Protein AF-A0A920V3F6-F1 (afdb_monomer_lite)

Structure (mmCIF, N/CA/C/O backbone):
data_AF-A0A920V3F6-F1
#
_entry.id   AF-A0A920V3F6-F1
#
loop_
_atom_site.group_PDB
_atom_site.id
_atom_site.type_symbol
_atom_site.label_atom_id
_atom_site.label_alt_id
_atom_site.label_comp_id
_atom_site.label_asym_id
_atom_site.label_entity_id
_atom_site.label_seq_id
_atom_site.pdbx_PDB_ins_code
_atom_site.Cartn_x
_atom_site.Cartn_y
_atom_site.Cartn_z
_atom_site.occupancy
_atom_site.B_iso_or_equiv
_atom_site.auth_seq_id
_atom_site.auth_comp_id
_atom_site.auth_asym_id
_atom_site.auth_atom_id
_atom_site.pdbx_PDB_model_num
ATOM 1 N N . MET A 1 1 ? 22.754 -35.575 26.057 1.00 40.22 1 MET A N 1
ATOM 2 C CA . MET A 1 1 ? 21.735 -35.208 25.052 1.00 40.22 1 MET A CA 1
ATOM 3 C C . MET A 1 1 ? 21.812 -33.706 24.828 1.00 40.22 1 MET A C 1
ATOM 5 O O . MET A 1 1 ? 21.450 -32.963 25.727 1.00 40.22 1 MET A O 1
ATOM 9 N N . ARG A 1 2 ? 22.384 -33.253 23.705 1.00 32.66 2 ARG A N 1
ATOM 10 C CA . ARG A 1 2 ? 22.347 -31.839 23.296 1.00 32.66 2 ARG A CA 1
ATOM 11 C C . ARG A 1 2 ? 21.271 -31.714 22.226 1.00 32.66 2 ARG A C 1
ATOM 13 O O . ARG A 1 2 ? 21.377 -32.363 21.192 1.00 32.66 2 ARG A O 1
ATOM 20 N N . VAL A 1 3 ? 20.235 -30.944 22.525 1.00 38.75 3 VAL A N 1
ATOM 21 C CA . VAL A 1 3 ? 19.165 -30.594 21.590 1.00 38.75 3 VAL A CA 1
ATOM 22 C C . VAL A 1 3 ? 19.704 -29.450 20.730 1.00 38.75 3 VAL A C 1
ATOM 24 O O . VAL A 1 3 ? 20.126 -28.430 21.273 1.00 38.75 3 VAL A O 1
ATOM 27 N N . GLY A 1 4 ? 19.806 -29.664 19.418 1.00 38.84 4 GLY A N 1
ATOM 28 C CA . GLY A 1 4 ? 20.184 -28.618 18.464 1.00 38.84 4 GLY A CA 1
ATOM 29 C C . GLY A 1 4 ? 19.043 -27.611 18.268 1.00 38.84 4 GLY A C 1
ATOM 30 O O . GLY A 1 4 ? 17.888 -27.960 18.520 1.00 38.84 4 GLY A O 1
ATOM 31 N N . PRO A 1 5 ? 19.339 -26.368 17.851 1.00 39.09 5 PRO A N 1
ATOM 32 C CA . PRO A 1 5 ? 18.308 -25.369 17.601 1.00 39.09 5 PRO A CA 1
ATOM 33 C C . PRO A 1 5 ? 17.501 -25.721 16.338 1.00 39.09 5 PRO A C 1
ATOM 35 O O . PRO A 1 5 ? 18.051 -26.329 15.415 1.00 39.09 5 PRO A O 1
ATOM 38 N N . PRO A 1 6 ? 16.211 -25.346 16.275 1.00 37.31 6 PRO A N 1
ATOM 39 C CA . PRO A 1 6 ? 15.388 -25.587 15.101 1.00 37.31 6 PRO A CA 1
ATOM 40 C C . PRO A 1 6 ? 15.870 -24.709 13.942 1.00 37.31 6 PRO A C 1
ATOM 42 O O . PRO A 1 6 ? 15.982 -23.491 14.063 1.00 37.31 6 PRO A O 1
ATOM 45 N N . THR A 1 7 ? 16.151 -25.342 12.807 1.00 38.44 7 THR A N 1
ATOM 46 C CA . THR A 1 7 ? 16.309 -24.684 11.510 1.00 38.44 7 THR A CA 1
ATOM 47 C C . THR A 1 7 ? 15.000 -23.992 11.146 1.00 38.44 7 THR A C 1
ATOM 49 O O . THR A 1 7 ? 1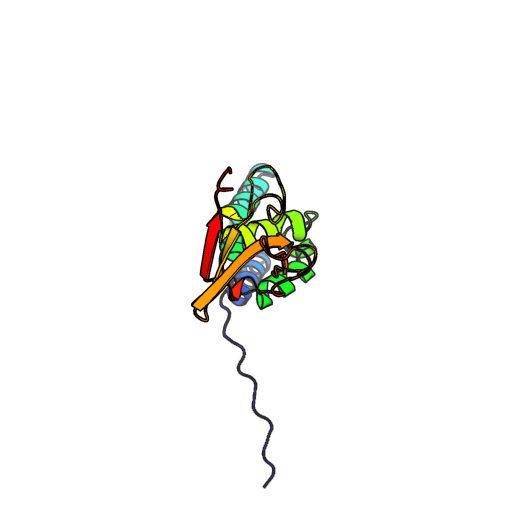3.993 -24.654 10.899 1.00 38.44 7 THR A O 1
ATOM 52 N N . THR A 1 8 ? 15.010 -22.662 11.123 1.00 39.88 8 THR A N 1
ATOM 53 C CA . THR A 1 8 ? 13.961 -21.841 10.517 1.00 39.88 8 THR A CA 1
ATOM 54 C C . THR A 1 8 ? 13.884 -22.167 9.032 1.00 39.88 8 THR A C 1
ATOM 56 O O . THR A 1 8 ? 14.816 -21.874 8.286 1.00 39.88 8 THR A O 1
ATOM 59 N N . GLY A 1 9 ? 12.792 -22.813 8.626 1.00 35.31 9 GLY A N 1
ATOM 60 C CA . GLY A 1 9 ? 12.450 -23.003 7.225 1.00 35.31 9 GLY A CA 1
ATOM 61 C C . GLY A 1 9 ? 12.177 -21.647 6.587 1.00 35.31 9 GLY A C 1
ATOM 62 O O . GLY A 1 9 ? 11.246 -20.946 6.977 1.00 35.31 9 GLY A O 1
ATOM 63 N N . THR A 1 10 ? 13.022 -21.274 5.637 1.00 44.22 10 THR A N 1
ATOM 64 C CA . THR A 1 10 ? 12.762 -20.201 4.683 1.00 44.22 10 THR A CA 1
ATOM 65 C C . THR A 1 10 ? 11.490 -20.566 3.911 1.00 44.22 10 THR A C 1
ATOM 67 O O . THR A 1 10 ? 11.427 -21.681 3.391 1.00 44.22 10 THR A O 1
ATOM 70 N N . PRO A 1 11 ? 10.463 -19.705 3.827 1.00 43.38 11 PRO A N 1
ATOM 71 C CA . PRO A 1 11 ? 9.434 -19.902 2.820 1.00 43.38 11 PRO A CA 1
ATOM 72 C C . PRO A 1 11 ? 10.095 -19.727 1.448 1.00 43.38 11 PRO A C 1
ATOM 74 O O . PRO A 1 11 ? 10.707 -18.691 1.180 1.00 43.38 11 PRO A O 1
ATOM 77 N N . ASP A 1 12 ? 10.017 -20.769 0.619 1.00 45.44 12 ASP A N 1
ATOM 78 C CA . ASP A 1 12 ? 10.404 -20.742 -0.791 1.00 45.44 12 ASP A CA 1
ATOM 79 C C . ASP A 1 12 ? 9.604 -19.635 -1.494 1.00 45.44 12 ASP A C 1
ATOM 81 O O . ASP A 1 12 ? 8.433 -19.809 -1.835 1.00 45.44 12 ASP A O 1
ATOM 85 N N . CYS A 1 13 ? 10.221 -18.464 -1.666 1.00 43.41 13 CYS A N 1
ATOM 86 C CA . CYS A 1 13 ? 9.658 -17.350 -2.420 1.00 43.41 13 CYS A CA 1
ATOM 87 C C . CYS A 1 13 ? 10.195 -17.409 -3.862 1.00 43.41 13 CYS A C 1
ATOM 89 O O . CYS A 1 13 ? 11.295 -16.913 -4.119 1.00 43.41 13 CYS A O 1
ATOM 91 N N . PRO A 1 14 ? 9.420 -17.919 -4.842 1.00 56.69 14 PRO A N 1
ATOM 92 C CA . PRO A 1 14 ? 9.861 -18.071 -6.235 1.00 56.69 14 PRO A CA 1
ATOM 93 C C . PRO A 1 14 ? 10.137 -16.739 -6.955 1.00 56.69 14 PRO A C 1
ATOM 95 O O . PRO A 1 14 ? 10.576 -16.736 -8.102 1.00 56.69 14 PRO A O 1
ATOM 98 N N . PHE A 1 15 ? 9.864 -15.597 -6.318 1.00 51.09 15 PHE A N 1
ATOM 99 C CA . PHE A 1 15 ? 10.162 -14.269 -6.851 1.00 51.09 15 PHE A CA 1
ATOM 100 C C . PHE A 1 15 ? 11.654 -13.923 -6.786 1.00 51.09 15 PHE A C 1
ATOM 102 O O . PHE A 1 15 ? 12.190 -13.437 -7.778 1.00 51.09 15 PHE A O 1
ATOM 109 N N . TRP A 1 16 ? 12.341 -14.218 -5.672 1.00 44.56 16 TRP A N 1
ATOM 110 C CA . TRP A 1 16 ? 13.789 -13.994 -5.570 1.00 44.56 16 TRP A CA 1
ATOM 111 C C . TRP A 1 16 ? 14.558 -14.950 -6.476 1.00 44.56 16 TRP A C 1
ATOM 113 O O . TRP A 1 16 ? 15.517 -14.525 -7.112 1.00 44.56 16 TRP A O 1
ATOM 123 N N . ASP A 1 17 ? 14.076 -16.186 -6.636 1.00 53.69 17 ASP A N 1
ATOM 124 C CA . ASP A 1 17 ? 14.620 -17.124 -7.618 1.00 53.69 17 ASP A CA 1
ATOM 125 C C . ASP A 1 17 ? 14.413 -16.626 -9.051 1.00 53.69 17 ASP A C 1
ATOM 127 O O . ASP A 1 17 ? 15.357 -16.661 -9.827 1.00 53.69 17 ASP A O 1
ATOM 131 N N . ARG A 1 18 ? 13.246 -16.061 -9.405 1.00 49.69 18 ARG A N 1
ATOM 132 C CA . ARG A 1 18 ? 13.029 -15.437 -10.728 1.00 49.69 18 ARG A CA 1
ATOM 133 C C . ARG A 1 18 ? 13.816 -14.144 -10.931 1.00 49.69 18 ARG A C 1
ATOM 135 O O . ARG A 1 18 ? 14.260 -13.892 -12.044 1.00 49.69 18 ARG A O 1
ATOM 142 N N . LEU A 1 19 ? 14.023 -13.329 -9.899 1.00 51.50 19 LEU A N 1
ATOM 143 C CA . LEU A 1 19 ? 14.890 -12.148 -9.976 1.00 51.50 19 LEU A CA 1
ATOM 144 C C . LEU A 1 19 ? 16.360 -12.550 -10.132 1.00 51.50 19 LEU A C 1
ATOM 146 O O . LEU A 1 19 ? 17.073 -11.952 -10.939 1.00 51.50 19 LEU A O 1
ATOM 150 N N . HIS A 1 20 ? 16.809 -13.587 -9.421 1.00 50.91 20 HIS A N 1
ATOM 151 C CA . HIS A 1 20 ? 18.124 -14.189 -9.620 1.00 50.91 20 HIS A CA 1
ATOM 152 C C . HIS A 1 20 ? 18.247 -14.852 -10.991 1.00 50.91 20 HIS A C 1
ATOM 154 O O . HIS A 1 20 ? 19.312 -14.743 -11.585 1.00 50.91 20 HIS A O 1
ATOM 160 N N . ASP A 1 21 ? 17.186 -15.458 -11.521 1.00 48.47 21 ASP A N 1
ATOM 161 C CA . ASP A 1 21 ? 17.146 -16.056 -12.858 1.00 48.47 21 ASP A CA 1
ATOM 162 C C . ASP A 1 21 ? 17.171 -14.979 -13.953 1.00 48.47 21 ASP A C 1
ATOM 164 O O . ASP A 1 21 ? 17.933 -15.089 -14.904 1.00 48.47 21 ASP A O 1
ATOM 168 N N . VAL A 1 22 ? 16.477 -13.847 -13.779 1.00 51.50 22 VAL A N 1
ATOM 169 C CA . VAL A 1 22 ? 16.621 -12.658 -14.643 1.00 51.50 22 VAL A CA 1
ATOM 170 C C . VAL A 1 22 ? 18.043 -12.094 -14.552 1.00 51.50 22 VAL A C 1
ATOM 172 O O . VAL A 1 22 ? 18.643 -11.757 -15.574 1.00 51.50 22 VAL A O 1
ATOM 175 N N . ARG A 1 23 ? 18.639 -12.048 -13.354 1.00 46.41 23 ARG A N 1
ATOM 176 C CA . ARG A 1 23 ? 20.032 -11.615 -13.153 1.00 46.41 23 ARG A CA 1
ATOM 177 C C . ARG A 1 23 ? 21.040 -12.602 -13.766 1.00 46.41 23 ARG A C 1
ATOM 179 O O . ARG A 1 23 ? 22.047 -12.161 -14.314 1.00 46.41 23 ARG A O 1
ATOM 186 N N . GLN A 1 24 ? 20.759 -13.905 -13.737 1.00 44.41 24 GLN A N 1
ATOM 187 C CA . GLN A 1 24 ? 21.531 -14.975 -14.384 1.00 44.41 24 GLN A CA 1
ATOM 188 C C . GLN A 1 24 ? 21.342 -14.971 -15.903 1.00 44.41 24 GLN A C 1
ATOM 190 O O . GLN A 1 24 ? 22.308 -15.183 -16.620 1.00 44.41 24 GLN A O 1
ATOM 195 N N . LEU A 1 25 ? 20.161 -14.641 -16.425 1.00 44.53 25 LEU A N 1
ATOM 196 C CA . LEU A 1 25 ? 19.912 -14.427 -17.854 1.00 44.53 25 LEU A CA 1
ATOM 197 C C . LEU A 1 25 ? 20.696 -13.221 -18.377 1.00 44.53 25 LEU A C 1
ATOM 199 O O . LEU A 1 25 ? 21.278 -13.285 -19.459 1.00 44.53 25 LEU A O 1
ATOM 203 N N . VAL A 1 26 ? 20.794 -12.153 -17.582 1.00 48.28 26 VAL A N 1
ATOM 204 C CA . VAL A 1 26 ? 21.637 -10.989 -17.891 1.00 48.28 26 VAL A CA 1
ATOM 205 C C . VAL A 1 26 ? 23.139 -11.324 -17.790 1.00 48.28 26 VAL A C 1
ATOM 207 O O . VAL A 1 26 ? 23.927 -10.771 -18.554 1.00 48.28 26 VAL A O 1
ATOM 210 N N . GLN A 1 27 ? 23.555 -12.265 -16.930 1.00 45.81 27 GLN A N 1
ATOM 211 C CA . GLN A 1 27 ? 24.965 -12.681 -16.765 1.00 45.81 27 GLN A CA 1
ATOM 212 C C . GLN A 1 27 ? 25.403 -13.859 -17.670 1.00 45.81 27 GLN A C 1
ATOM 214 O O . GLN A 1 27 ? 26.579 -13.962 -18.018 1.00 45.81 27 GLN A O 1
ATOM 219 N N . GLY A 1 28 ? 24.479 -14.707 -18.124 1.00 33.84 28 GLY A N 1
ATOM 220 C CA . GLY A 1 28 ? 24.697 -15.827 -19.051 1.00 33.84 28 GLY A CA 1
ATOM 221 C C . GLY A 1 28 ? 24.745 -15.412 -20.527 1.00 33.84 28 GLY A C 1
ATOM 222 O O . GLY A 1 28 ? 25.175 -16.180 -21.387 1.00 33.84 28 GLY A O 1
ATOM 223 N N . LEU A 1 29 ? 24.392 -14.159 -20.827 1.00 44.78 29 LEU A N 1
ATOM 224 C CA . LEU A 1 29 ? 24.506 -13.535 -22.150 1.00 44.78 29 LEU A CA 1
ATOM 225 C C . LEU A 1 29 ? 25.946 -13.152 -22.551 1.00 44.78 29 LEU A C 1
ATOM 227 O O . LEU A 1 29 ? 26.145 -12.510 -23.580 1.00 44.78 29 LEU A O 1
ATOM 231 N N . VAL A 1 30 ? 26.963 -13.581 -21.795 1.00 48.69 30 VAL A N 1
ATOM 232 C CA . VAL A 1 30 ? 28.387 -13.419 -22.158 1.00 48.69 30 VAL A CA 1
ATOM 233 C C . VAL A 1 30 ? 28.940 -14.661 -22.891 1.00 48.69 30 VAL A C 1
ATOM 235 O O . VAL A 1 30 ? 30.110 -14.701 -23.259 1.00 48.69 30 VAL A O 1
ATOM 238 N N . GLY A 1 31 ? 28.104 -15.673 -23.167 1.00 46.25 31 GLY A N 1
ATOM 239 C CA . GLY A 1 31 ? 28.576 -16.982 -23.629 1.00 46.25 31 GLY A CA 1
ATOM 240 C C . GLY A 1 31 ? 27.827 -17.663 -24.775 1.00 46.25 31 GLY A C 1
ATOM 241 O O . GLY A 1 31 ? 27.859 -18.882 -24.801 1.00 46.25 31 GLY A O 1
ATOM 242 N N . ASN A 1 32 ? 27.170 -16.963 -25.714 1.00 44.62 32 ASN A N 1
A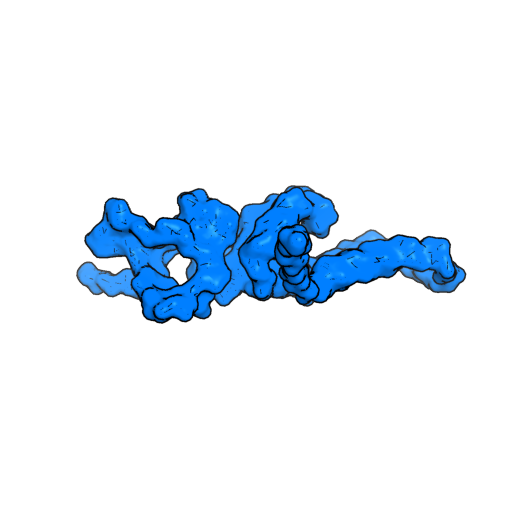TOM 243 C CA . ASN A 1 32 ? 26.997 -17.484 -27.088 1.00 44.62 32 ASN A CA 1
ATOM 244 C C . ASN A 1 32 ? 26.466 -16.411 -28.053 1.00 44.62 32 ASN A C 1
ATOM 246 O O . ASN A 1 32 ? 25.276 -16.104 -28.111 1.00 44.62 32 ASN A O 1
ATOM 250 N N . GLN A 1 33 ? 27.366 -15.831 -28.836 1.00 53.34 33 GLN A N 1
ATOM 251 C CA . GLN A 1 33 ? 27.077 -14.729 -29.740 1.00 53.34 33 GLN A CA 1
ATOM 252 C C . GLN A 1 33 ? 26.572 -15.265 -31.094 1.00 53.34 33 GLN A C 1
ATOM 254 O O . GLN A 1 33 ? 27.348 -15.533 -32.006 1.00 53.34 33 GLN A O 1
ATOM 259 N N . ARG A 1 34 ? 25.249 -15.363 -31.263 1.00 47.19 34 ARG A N 1
ATOM 260 C CA . ARG A 1 34 ? 24.612 -15.137 -32.572 1.00 47.19 34 ARG A CA 1
ATOM 261 C C . ARG A 1 34 ? 23.881 -13.804 -32.505 1.00 47.19 34 ARG A C 1
ATOM 263 O O . ARG A 1 34 ? 22.725 -13.754 -32.118 1.00 47.19 34 ARG A O 1
ATOM 270 N N . ILE A 1 35 ? 24.631 -12.749 -32.825 1.00 49.97 35 ILE A N 1
ATOM 271 C CA . ILE A 1 35 ? 24.182 -11.435 -33.306 1.00 49.97 35 ILE A CA 1
ATOM 272 C C . ILE A 1 35 ? 22.801 -11.024 -32.769 1.00 49.97 35 ILE A C 1
ATOM 274 O O . ILE A 1 35 ? 21.774 -11.175 -33.428 1.00 49.97 35 ILE A O 1
ATOM 278 N N . SER A 1 36 ? 22.815 -10.442 -31.571 1.00 49.50 36 SER A N 1
ATOM 279 C CA . SER A 1 36 ? 21.842 -9.424 -31.191 1.00 49.50 36 SER A CA 1
ATOM 280 C C . SER A 1 36 ? 21.842 -8.372 -32.305 1.00 49.50 36 SER A C 1
ATOM 282 O O . SER A 1 36 ? 22.830 -7.657 -32.487 1.00 49.50 36 SER A O 1
ATOM 284 N N . VAL A 1 37 ? 20.787 -8.335 -33.123 1.00 51.91 37 VAL A N 1
ATOM 285 C CA . VAL A 1 37 ? 20.503 -7.163 -33.957 1.00 51.91 37 VAL A CA 1
ATOM 286 C C . VAL A 1 37 ? 20.374 -6.019 -32.965 1.00 51.91 37 VAL A C 1
ATOM 288 O O . VAL A 1 37 ? 19.498 -6.081 -32.109 1.00 51.91 37 VAL A O 1
ATOM 291 N N . MET A 1 38 ? 21.319 -5.077 -33.018 1.00 49.69 38 MET A N 1
ATOM 292 C CA . MET A 1 38 ? 21.542 -4.034 -32.017 1.00 49.69 38 MET A CA 1
ATOM 293 C C . MET A 1 38 ? 20.228 -3.528 -31.432 1.00 49.69 38 MET A C 1
ATOM 295 O O . MET A 1 38 ? 19.519 -2.776 -32.101 1.00 49.69 38 MET A O 1
ATOM 299 N N . ALA A 1 39 ? 19.911 -3.957 -30.206 1.00 67.56 39 ALA A N 1
ATOM 300 C CA . ALA A 1 39 ? 18.744 -3.445 -29.515 1.00 67.56 39 ALA A CA 1
ATOM 301 C C . ALA A 1 39 ? 18.889 -1.922 -29.468 1.00 67.56 39 ALA A C 1
ATOM 303 O O . ALA A 1 39 ? 19.854 -1.405 -28.898 1.00 67.56 39 ALA A O 1
ATOM 304 N N . THR A 1 40 ? 17.995 -1.203 -30.141 1.00 86.50 40 THR A N 1
ATOM 305 C CA . THR A 1 40 ? 18.035 0.256 -30.121 1.00 86.50 40 THR A CA 1
ATOM 306 C C . THR A 1 40 ? 17.741 0.731 -28.702 1.00 86.50 40 THR A C 1
ATOM 308 O O . THR A 1 40 ? 17.134 0.016 -27.899 1.00 86.50 40 THR A O 1
ATOM 311 N N . PHE A 1 41 ? 18.150 1.954 -28.373 1.00 83.12 41 PHE A N 1
ATOM 312 C CA . PHE A 1 41 ? 17.810 2.541 -27.079 1.00 83.12 41 PHE A CA 1
ATOM 313 C C . PHE A 1 41 ? 16.292 2.491 -26.817 1.00 83.12 41 PHE A C 1
ATOM 315 O O . PHE A 1 41 ? 15.869 2.094 -25.733 1.00 83.12 41 PHE A O 1
ATOM 322 N N . ASP A 1 42 ? 15.474 2.761 -27.838 1.00 89.44 42 ASP A N 1
ATOM 323 C CA . ASP A 1 42 ? 14.013 2.664 -27.750 1.00 89.44 42 ASP A CA 1
ATOM 324 C C . ASP A 1 42 ? 13.533 1.246 -27.419 1.00 89.44 42 ASP A C 1
ATOM 326 O O . ASP A 1 42 ? 12.608 1.070 -26.626 1.00 89.44 42 ASP A O 1
ATOM 330 N N . GLN A 1 43 ? 14.181 0.218 -27.975 1.00 86.44 43 GLN A N 1
ATOM 331 C CA . GLN A 1 43 ? 13.867 -1.178 -27.667 1.00 86.44 43 GLN A CA 1
ATOM 332 C C . GLN A 1 43 ? 14.232 -1.540 -26.222 1.00 86.44 43 GLN A C 1
ATOM 334 O O . GLN A 1 43 ? 13.467 -2.249 -25.567 1.00 86.44 43 GLN A O 1
ATOM 339 N N . LEU A 1 44 ? 15.344 -1.018 -25.692 1.00 89.00 44 LEU A N 1
ATOM 340 C CA . LEU A 1 44 ? 15.718 -1.197 -24.284 1.00 89.00 44 LEU A CA 1
ATOM 341 C C . LEU A 1 44 ? 14.721 -0.507 -23.345 1.00 89.00 44 LEU A C 1
ATOM 343 O O . LEU A 1 44 ? 14.265 -1.110 -22.372 1.00 89.00 44 LEU A O 1
ATOM 347 N N . VAL A 1 45 ? 14.326 0.729 -23.659 1.00 89.25 45 VAL A N 1
ATOM 348 C CA . VAL A 1 45 ? 13.314 1.470 -22.892 1.00 89.25 45 VAL A CA 1
ATOM 349 C C . VAL A 1 45 ? 11.971 0.740 -22.916 1.00 89.25 45 VAL A C 1
ATOM 351 O O . VAL A 1 45 ? 11.357 0.556 -21.864 1.00 89.25 45 VAL A O 1
ATOM 354 N N . ALA A 1 46 ? 11.526 0.278 -24.087 1.00 89.81 46 ALA A N 1
ATOM 355 C CA . ALA A 1 46 ? 10.289 -0.484 -24.229 1.00 89.81 46 ALA A CA 1
ATOM 356 C C . ALA A 1 46 ? 10.336 -1.809 -23.452 1.00 89.81 46 ALA A C 1
ATOM 358 O O . ALA A 1 46 ? 9.355 -2.175 -22.806 1.00 89.81 46 ALA A O 1
ATOM 359 N N . SER A 1 47 ? 11.478 -2.504 -23.469 1.00 90.62 47 SER A N 1
ATOM 360 C CA . SER A 1 47 ? 11.681 -3.730 -22.692 1.00 90.62 47 SER A CA 1
ATOM 361 C C . SER A 1 47 ? 11.583 -3.469 -21.189 1.00 90.62 47 SER A C 1
ATOM 363 O O . SER A 1 47 ? 10.903 -4.211 -20.485 1.00 90.62 47 SER A O 1
ATOM 365 N N . ARG A 1 48 ? 12.214 -2.395 -20.694 1.00 91.00 48 ARG A N 1
ATOM 366 C CA . ARG A 1 48 ? 12.148 -2.021 -19.275 1.00 91.00 48 ARG A CA 1
ATOM 367 C C . ARG A 1 48 ? 10.727 -1.663 -18.847 1.00 91.00 48 ARG A C 1
ATOM 369 O O . ARG A 1 48 ? 10.281 -2.137 -17.811 1.00 91.00 48 ARG A O 1
ATOM 376 N N . ARG A 1 49 ? 10.020 -0.845 -19.634 1.00 91.06 49 ARG A N 1
ATOM 377 C CA . ARG A 1 49 ? 8.620 -0.481 -19.353 1.00 91.06 49 ARG A CA 1
ATOM 378 C C . ARG A 1 49 ? 7.736 -1.716 -19.281 1.00 91.06 49 ARG A C 1
ATOM 380 O O . ARG A 1 49 ? 7.037 -1.897 -18.297 1.00 91.06 49 ARG A O 1
ATOM 387 N N . ARG A 1 50 ? 7.866 -2.618 -20.258 1.00 94.75 50 ARG A N 1
ATOM 388 C CA . ARG A 1 50 ? 7.127 -3.882 -20.263 1.00 94.75 50 ARG A CA 1
ATOM 389 C C . ARG A 1 50 ? 7.367 -4.691 -18.991 1.00 94.75 50 ARG A C 1
ATOM 391 O O . ARG A 1 50 ? 6.408 -5.180 -18.417 1.00 94.75 50 ARG A O 1
ATOM 398 N N . TRP A 1 51 ? 8.617 -4.814 -18.547 1.00 94.38 51 TRP A N 1
ATOM 399 C CA . TRP A 1 51 ? 8.929 -5.517 -17.302 1.00 94.38 51 TRP A CA 1
ATOM 400 C C . TRP A 1 51 ? 8.308 -4.833 -16.073 1.00 94.38 51 TRP A C 1
ATOM 402 O O . TRP A 1 51 ? 7.741 -5.512 -15.223 1.00 94.38 51 TRP A O 1
ATOM 412 N N . ILE A 1 52 ? 8.344 -3.500 -15.997 1.00 91.19 52 ILE A N 1
ATOM 413 C CA . ILE A 1 52 ? 7.687 -2.762 -14.908 1.00 91.19 52 ILE A CA 1
ATOM 414 C C . ILE A 1 52 ? 6.180 -3.042 -14.893 1.00 91.19 52 ILE A C 1
ATOM 416 O O . ILE A 1 52 ? 5.634 -3.400 -13.852 1.00 91.19 52 ILE A O 1
ATOM 420 N N . ASP A 1 53 ? 5.530 -2.921 -16.050 1.00 92.50 53 ASP A N 1
ATOM 421 C CA . ASP A 1 53 ? 4.074 -3.011 -16.170 1.00 92.50 53 ASP A CA 1
ATOM 422 C C . ASP A 1 53 ? 3.555 -4.447 -15.993 1.00 92.50 53 ASP A C 1
ATOM 424 O O . ASP A 1 53 ? 2.469 -4.653 -15.451 1.00 92.50 53 ASP A O 1
ATOM 428 N N . GLN A 1 54 ? 4.314 -5.443 -16.463 1.00 94.75 54 GLN A N 1
ATOM 429 C CA . GLN A 1 54 ? 3.882 -6.846 -16.503 1.00 94.75 54 GLN A CA 1
ATOM 430 C C . GLN A 1 54 ? 4.383 -7.677 -15.322 1.00 94.75 54 GLN A C 1
ATOM 432 O O . GLN A 1 54 ? 3.741 -8.666 -14.984 1.00 94.75 54 GLN A O 1
ATOM 437 N N . GLU A 1 55 ? 5.484 -7.280 -14.682 1.00 95.06 55 GLU A N 1
ATOM 438 C CA . GLU A 1 55 ? 6.104 -8.062 -13.607 1.00 95.06 55 GLU A CA 1
ATOM 439 C C . GLU A 1 55 ? 6.170 -7.265 -12.303 1.00 95.06 55 GLU A C 1
ATOM 441 O O . GLU A 1 55 ? 5.581 -7.676 -11.304 1.00 95.06 55 GLU A O 1
ATOM 446 N N . LEU A 1 56 ? 6.846 -6.109 -12.300 1.00 93.88 56 LEU A N 1
ATOM 447 C CA . LEU A 1 56 ? 7.161 -5.403 -11.054 1.00 93.88 56 LEU A CA 1
ATOM 448 C C . LEU A 1 56 ? 5.912 -4.841 -10.363 1.00 93.88 56 LEU A C 1
ATOM 450 O O . LEU A 1 56 ? 5.684 -5.127 -9.190 1.00 93.88 56 LEU A O 1
ATOM 454 N N . ALA A 1 57 ? 5.087 -4.069 -11.075 1.00 93.62 57 ALA A N 1
ATOM 455 C CA . ALA A 1 57 ? 3.888 -3.472 -10.490 1.00 93.62 57 ALA A CA 1
ATOM 456 C C . ALA A 1 57 ? 2.849 -4.533 -10.061 1.00 93.62 57 ALA A C 1
ATOM 458 O O . ALA A 1 57 ? 2.339 -4.440 -8.939 1.00 93.62 57 ALA A O 1
ATOM 459 N N . PRO A 1 58 ? 2.554 -5.580 -10.865 1.00 96.44 58 PRO A N 1
ATOM 460 C CA . PRO A 1 58 ? 1.715 -6.693 -10.418 1.00 96.44 58 PRO A CA 1
ATOM 461 C C . PRO A 1 58 ? 2.286 -7.437 -9.208 1.00 96.44 58 PRO A C 1
ATOM 463 O O . PRO A 1 58 ? 1.526 -7.800 -8.311 1.00 96.44 58 PRO A O 1
ATOM 466 N N . TRP A 1 59 ? 3.607 -7.627 -9.140 1.00 96.50 59 TRP A N 1
ATOM 467 C CA . TRP A 1 59 ? 4.239 -8.229 -7.970 1.00 96.50 59 TRP A CA 1
ATOM 468 C C . TRP A 1 59 ? 4.053 -7.367 -6.717 1.00 96.50 59 TRP A C 1
ATOM 470 O O . TRP A 1 59 ? 3.643 -7.897 -5.685 1.00 96.50 59 TRP A O 1
ATOM 480 N N . CYS A 1 60 ? 4.247 -6.046 -6.801 1.00 96.50 60 CYS A N 1
ATOM 481 C CA . CYS A 1 60 ? 4.024 -5.143 -5.666 1.00 96.50 60 CYS A CA 1
ATOM 482 C C . CYS A 1 60 ? 2.590 -5.242 -5.116 1.00 96.50 60 CYS A C 1
ATOM 484 O O . CYS A 1 60 ? 2.385 -5.234 -3.900 1.00 96.50 60 CYS A O 1
ATOM 486 N N . ARG A 1 61 ? 1.592 -5.411 -5.993 1.00 95.75 61 ARG A N 1
ATOM 487 C CA . ARG A 1 61 ? 0.186 -5.623 -5.601 1.00 95.75 61 ARG A CA 1
ATOM 488 C C . ARG A 1 61 ? -0.064 -6.960 -4.905 1.00 95.75 61 ARG A C 1
ATOM 490 O O . ARG A 1 61 ? -1.034 -7.064 -4.177 1.00 95.75 61 ARG A O 1
ATOM 497 N N . ALA A 1 62 ? 0.758 -7.982 -5.117 1.00 95.81 62 ALA A N 1
ATOM 498 C CA . ALA A 1 62 ? 0.494 -9.326 -4.592 1.00 95.81 62 ALA A CA 1
ATOM 499 C C . ALA A 1 62 ? 1.427 -9.748 -3.443 1.00 95.81 62 ALA A C 1
ATOM 501 O O . ALA A 1 62 ? 1.093 -10.655 -2.686 1.00 95.81 62 ALA A O 1
ATOM 502 N N . ALA A 1 63 ? 2.606 -9.136 -3.322 1.00 96.81 63 ALA A N 1
ATOM 503 C CA . ALA A 1 63 ? 3.645 -9.566 -2.390 1.00 96.81 63 ALA A CA 1
ATOM 504 C C . ALA A 1 63 ? 3.283 -9.328 -0.915 1.00 96.81 63 ALA A C 1
ATOM 506 O O . ALA A 1 63 ? 2.632 -8.348 -0.572 1.00 96.81 63 ALA A O 1
ATOM 507 N N . ALA A 1 64 ? 3.768 -10.165 -0.001 1.00 97.31 64 ALA A N 1
ATOM 508 C CA . ALA A 1 64 ? 3.618 -9.885 1.427 1.00 97.31 64 ALA A CA 1
ATOM 509 C C . ALA A 1 64 ? 4.405 -8.625 1.827 1.00 97.31 64 ALA A C 1
ATOM 511 O O . ALA A 1 64 ? 5.472 -8.339 1.268 1.00 97.31 64 ALA A O 1
ATOM 512 N N . ARG A 1 65 ? 3.943 -7.911 2.859 1.00 97.12 65 ARG A N 1
ATOM 513 C CA . ARG A 1 65 ? 4.612 -6.713 3.391 1.00 97.12 65 ARG A CA 1
ATOM 514 C C . ARG A 1 65 ? 6.092 -6.949 3.681 1.00 97.12 65 ARG A C 1
ATOM 516 O O . ARG A 1 65 ? 6.915 -6.077 3.427 1.00 97.12 65 ARG A O 1
ATOM 523 N N . ALA A 1 66 ? 6.440 -8.117 4.218 1.00 97.06 66 ALA A N 1
ATOM 524 C CA . ALA A 1 66 ? 7.820 -8.443 4.568 1.00 97.06 66 ALA A CA 1
ATOM 525 C C . ALA A 1 66 ? 8.774 -8.392 3.361 1.00 97.06 66 ALA A C 1
ATOM 527 O O . ALA A 1 66 ? 9.905 -7.933 3.504 1.00 97.06 66 ALA A O 1
ATOM 528 N N . ASP A 1 67 ? 8.327 -8.827 2.182 1.00 97.50 67 ASP A N 1
ATOM 529 C CA . ASP A 1 67 ? 9.140 -8.768 0.964 1.00 97.50 67 ASP A CA 1
ATOM 530 C C . ASP A 1 67 ? 9.100 -7.381 0.318 1.00 97.50 67 ASP A C 1
ATOM 532 O O . ASP A 1 67 ? 10.115 -6.931 -0.210 1.00 97.50 67 ASP A O 1
ATOM 536 N N . LEU A 1 68 ? 7.979 -6.664 0.434 1.00 97.19 68 LEU A N 1
ATOM 537 C CA . LEU A 1 68 ? 7.887 -5.263 0.016 1.00 97.19 68 LEU A CA 1
ATOM 538 C C . LEU A 1 68 ? 8.858 -4.361 0.781 1.00 97.19 68 LEU A C 1
ATOM 540 O O . LEU A 1 68 ? 9.494 -3.508 0.174 1.00 97.19 68 LEU A O 1
ATOM 544 N N . VAL A 1 69 ? 9.019 -4.568 2.091 1.00 96.56 69 VAL A N 1
ATOM 545 C CA . VAL A 1 69 ? 9.993 -3.814 2.897 1.00 96.56 69 VAL A CA 1
ATOM 546 C C . VAL A 1 69 ? 11.420 -4.060 2.402 1.00 96.56 69 VAL A C 1
ATOM 548 O O . VAL A 1 69 ? 12.155 -3.101 2.203 1.00 96.56 69 VAL A O 1
ATOM 551 N N . LYS A 1 70 ? 11.794 -5.315 2.113 1.00 96.19 70 LYS A N 1
ATOM 552 C CA . LYS A 1 70 ? 13.116 -5.623 1.533 1.00 96.19 70 LYS A CA 1
ATOM 553 C C . LYS A 1 70 ? 13.298 -4.961 0.167 1.00 96.19 70 LYS A C 1
ATOM 555 O O . LYS A 1 70 ? 14.337 -4.375 -0.108 1.00 96.19 70 LYS A O 1
ATOM 560 N N . ALA A 1 71 ? 12.278 -5.036 -0.689 1.00 94.88 71 ALA A N 1
ATOM 561 C CA . ALA A 1 71 ? 12.323 -4.394 -1.996 1.00 94.88 71 ALA A CA 1
ATOM 562 C C . ALA A 1 71 ? 12.418 -2.867 -1.888 1.00 94.88 71 ALA A C 1
ATOM 564 O O . ALA A 1 71 ? 13.072 -2.258 -2.725 1.00 94.88 71 ALA A O 1
ATOM 565 N N . ALA A 1 72 ? 11.817 -2.252 -0.864 1.00 94.38 72 ALA A N 1
ATOM 566 C CA . ALA A 1 72 ? 11.951 -0.823 -0.602 1.00 94.38 72 ALA A CA 1
ATOM 567 C C . ALA A 1 72 ? 13.400 -0.437 -0.249 1.00 94.38 72 ALA A C 1
ATOM 569 O O . ALA A 1 72 ? 13.888 0.574 -0.754 1.00 94.38 72 ALA A O 1
ATOM 570 N N . ASP A 1 73 ? 14.105 -1.262 0.534 1.00 93.75 73 ASP A N 1
ATOM 571 C CA . ASP A 1 73 ? 15.525 -1.051 0.862 1.00 93.75 73 ASP A CA 1
ATOM 572 C C . ASP A 1 73 ? 16.430 -1.147 -0.383 1.00 93.75 73 ASP A C 1
ATOM 574 O O . ASP A 1 73 ? 17.407 -0.409 -0.510 1.00 93.75 73 ASP A O 1
ATOM 578 N N . GLU A 1 74 ? 16.081 -2.020 -1.332 1.00 93.62 74 GLU A N 1
ATOM 579 C CA . GLU A 1 74 ? 16.822 -2.246 -2.584 1.00 93.62 74 GLU A CA 1
ATOM 580 C C . GLU A 1 74 ? 16.249 -1.465 -3.786 1.00 93.62 74 GLU A C 1
ATOM 582 O O . GLU A 1 74 ? 16.657 -1.663 -4.935 1.00 93.62 74 GLU A O 1
ATOM 587 N N . TRP A 1 75 ? 15.297 -0.554 -3.561 1.00 93.50 75 TRP A N 1
ATOM 588 C CA . TRP A 1 75 ? 14.479 -0.003 -4.648 1.00 93.50 75 TRP A CA 1
ATOM 589 C C . TRP A 1 75 ? 15.277 0.813 -5.664 1.00 93.50 75 TRP A C 1
ATOM 591 O O . TRP A 1 75 ? 14.975 0.777 -6.857 1.00 93.50 75 TRP A O 1
ATOM 601 N N . LEU A 1 76 ? 16.337 1.496 -5.215 1.00 90.19 76 LEU A N 1
ATOM 602 C CA . LEU A 1 76 ? 17.238 2.244 -6.095 1.00 90.19 76 LEU A CA 1
ATOM 603 C C . LEU A 1 76 ? 17.876 1.338 -7.159 1.00 90.19 76 LEU A C 1
ATOM 605 O O . LEU A 1 76 ? 18.013 1.746 -8.314 1.00 90.19 76 LEU A O 1
ATOM 609 N N . ASP A 1 77 ? 18.224 0.108 -6.786 1.00 88.81 77 ASP A N 1
ATOM 610 C CA . ASP A 1 77 ? 18.846 -0.863 -7.684 1.00 88.81 77 ASP A CA 1
ATOM 611 C C . ASP A 1 77 ? 17.809 -1.555 -8.585 1.00 88.81 77 ASP A C 1
ATOM 613 O O . ASP A 1 77 ? 18.104 -1.889 -9.734 1.00 88.81 77 ASP A O 1
ATOM 617 N N . ILE A 1 78 ? 16.573 -1.720 -8.102 1.00 87.38 78 ILE A N 1
ATOM 618 C CA . ILE A 1 78 ? 15.473 -2.375 -8.830 1.00 87.38 78 ILE A CA 1
ATOM 619 C C . ILE A 1 78 ? 14.819 -1.420 -9.843 1.00 87.38 78 ILE A C 1
ATOM 621 O O . ILE A 1 78 ? 14.689 -1.722 -11.034 1.00 87.38 78 ILE A O 1
ATOM 625 N N . ALA A 1 79 ? 14.381 -0.253 -9.375 1.00 86.44 79 ALA A N 1
ATOM 626 C CA . ALA A 1 79 ? 13.543 0.688 -10.113 1.00 86.44 79 ALA A CA 1
ATOM 627 C C . ALA A 1 79 ? 14.281 1.980 -10.509 1.00 86.44 79 ALA A C 1
ATOM 629 O O . ALA A 1 79 ? 13.735 2.801 -11.259 1.00 86.44 79 ALA A O 1
ATOM 630 N N . GLY A 1 80 ? 15.544 2.141 -10.109 1.00 87.19 80 GLY A N 1
ATOM 631 C CA . GLY A 1 80 ? 16.340 3.328 -10.400 1.00 87.19 80 GLY A C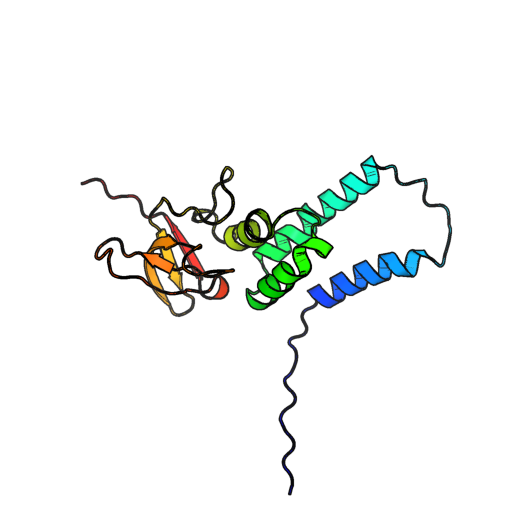A 1
ATOM 632 C C . GLY A 1 80 ? 15.995 4.492 -9.471 1.00 87.19 80 GLY A C 1
ATOM 633 O O . GLY A 1 80 ? 15.634 4.310 -8.320 1.00 87.19 80 GLY A O 1
ATOM 634 N N . LYS A 1 81 ? 16.096 5.726 -9.972 1.00 84.25 81 LYS A N 1
ATOM 635 C CA . LYS A 1 81 ? 15.977 6.955 -9.160 1.00 84.25 81 LYS A CA 1
ATOM 636 C C . LYS A 1 81 ? 14.571 7.269 -8.623 1.00 84.25 81 LYS A C 1
ATOM 638 O O . LYS A 1 81 ? 14.393 8.335 -8.043 1.00 84.25 81 LYS A O 1
ATOM 643 N N . VAL A 1 82 ? 13.579 6.426 -8.890 1.00 85.62 82 VAL A N 1
ATOM 644 C CA . VAL A 1 82 ? 12.205 6.676 -8.444 1.00 85.62 82 VAL A CA 1
ATOM 645 C C . VAL A 1 82 ? 12.078 6.237 -6.991 1.00 85.62 82 VAL A C 1
ATOM 647 O O . VAL A 1 82 ? 12.622 5.200 -6.622 1.00 85.62 82 VAL A O 1
ATOM 650 N N . ASP A 1 83 ? 11.406 7.024 -6.157 1.00 87.62 83 ASP A N 1
ATOM 651 C CA . ASP A 1 83 ? 11.273 6.709 -4.740 1.00 87.62 83 ASP A CA 1
ATOM 652 C C . ASP A 1 83 ? 10.258 5.580 -4.502 1.00 87.62 83 ASP A C 1
ATOM 654 O O . ASP A 1 83 ? 9.258 5.441 -5.212 1.00 87.62 83 ASP A O 1
ATOM 658 N N . ALA A 1 84 ? 10.540 4.741 -3.504 1.00 89.19 84 ALA A N 1
ATOM 659 C CA . ALA A 1 84 ? 9.695 3.599 -3.163 1.00 89.19 84 ALA A CA 1
ATOM 660 C C . ALA A 1 84 ? 8.320 4.033 -2.635 1.00 89.19 84 ALA A C 1
ATOM 662 O O . ALA A 1 84 ? 7.331 3.348 -2.880 1.00 89.19 84 ALA A O 1
ATOM 663 N N . GLU A 1 85 ? 8.246 5.180 -1.957 1.00 86.56 85 GLU A N 1
ATOM 664 C CA . GLU A 1 85 ? 7.001 5.708 -1.392 1.00 86.56 85 GLU A CA 1
ATOM 665 C C . GLU A 1 85 ? 5.979 6.023 -2.483 1.00 86.56 85 GLU A C 1
ATOM 667 O O . GLU A 1 85 ? 4.859 5.517 -2.457 1.00 86.56 85 GLU A O 1
ATOM 672 N N . SER A 1 86 ? 6.394 6.767 -3.506 1.00 86.44 86 SER A N 1
ATOM 673 C CA . SER A 1 86 ? 5.523 7.170 -4.604 1.00 86.44 86 SER A CA 1
ATOM 674 C C . SER A 1 86 ? 5.214 6.055 -5.599 1.00 86.44 86 SER A C 1
ATOM 676 O O . SER A 1 86 ? 4.232 6.168 -6.337 1.00 86.44 86 SER A O 1
ATOM 678 N N . THR A 1 87 ? 5.998 4.968 -5.621 1.00 92.62 87 THR A N 1
ATOM 679 C CA . THR A 1 87 ? 5.822 3.875 -6.594 1.00 92.62 87 THR A CA 1
ATOM 680 C C . THR A 1 87 ? 5.541 2.517 -5.979 1.00 92.62 87 THR A C 1
ATOM 682 O O . THR A 1 87 ? 4.429 2.019 -6.144 1.00 92.62 87 THR A O 1
ATOM 685 N N . LEU A 1 88 ? 6.503 1.905 -5.281 1.00 95.00 88 LEU A N 1
ATOM 686 C CA . LEU A 1 88 ? 6.327 0.583 -4.670 1.00 95.00 88 LEU A CA 1
ATOM 687 C C . LEU A 1 88 ? 5.098 0.570 -3.764 1.00 95.00 88 LEU A C 1
ATOM 689 O O . LEU A 1 88 ? 4.239 -0.299 -3.924 1.00 95.00 88 LEU A O 1
ATOM 693 N N . TRP A 1 89 ? 5.003 1.523 -2.834 1.00 95.00 89 TRP A N 1
ATOM 694 C CA . TRP A 1 89 ? 3.922 1.538 -1.853 1.00 95.00 89 TRP A CA 1
ATOM 695 C C . TRP A 1 89 ? 2.589 1.940 -2.480 1.00 95.00 89 TRP A C 1
ATOM 697 O O . TRP A 1 89 ? 1.591 1.286 -2.193 1.00 95.00 89 TRP A O 1
ATOM 707 N N . THR A 1 90 ? 2.562 2.887 -3.424 1.00 94.25 90 THR A N 1
ATOM 708 C CA . THR A 1 90 ? 1.359 3.171 -4.233 1.00 94.25 90 THR A CA 1
ATOM 709 C C . THR A 1 90 ? 0.847 1.915 -4.947 1.00 94.25 90 THR A C 1
ATOM 711 O O . THR A 1 90 ? -0.338 1.583 -4.868 1.00 94.25 90 THR A O 1
ATOM 714 N N . TRP A 1 91 ? 1.728 1.157 -5.612 1.00 95.56 91 TRP A N 1
ATOM 715 C CA . TRP A 1 91 ? 1.340 -0.093 -6.269 1.00 95.56 91 TRP A CA 1
ATOM 716 C C . TRP A 1 91 ? 0.909 -1.159 -5.271 1.00 95.56 91 TRP A C 1
ATOM 718 O O . TRP A 1 91 ? -0.045 -1.878 -5.548 1.00 95.56 91 TRP A O 1
ATOM 728 N N . ALA A 1 92 ? 1.558 -1.258 -4.111 1.00 96.94 92 ALA A N 1
ATOM 729 C CA . ALA A 1 92 ? 1.135 -2.176 -3.063 1.00 96.94 92 ALA A CA 1
ATOM 730 C C . ALA A 1 92 ? -0.283 -1.846 -2.576 1.00 96.94 92 ALA A C 1
ATOM 732 O O . ALA A 1 92 ? -1.134 -2.731 -2.564 1.00 96.94 92 ALA A O 1
ATOM 733 N N . TRP A 1 93 ? -0.564 -0.579 -2.264 1.00 96.25 93 TRP A N 1
ATOM 734 C CA . TRP A 1 93 ? -1.878 -0.120 -1.809 1.00 96.25 93 TRP A CA 1
ATOM 735 C C . TRP A 1 93 ? -2.966 -0.202 -2.879 1.00 96.25 93 TRP A C 1
ATOM 737 O O . TRP A 1 93 ? -4.131 -0.379 -2.537 1.00 96.25 93 TRP A O 1
ATOM 747 N N . SER A 1 94 ? -2.599 -0.229 -4.165 1.00 95.06 94 SER A N 1
ATOM 748 C CA . SER A 1 94 ? -3.537 -0.447 -5.280 1.00 95.06 94 SER A CA 1
ATOM 749 C C . SER A 1 94 ? -4.251 -1.813 -5.252 1.00 95.06 94 SER A C 1
ATOM 751 O O . SER A 1 94 ? -5.116 -2.065 -6.088 1.00 95.06 94 SER A O 1
ATOM 753 N N . ARG A 1 95 ? -3.922 -2.704 -4.300 1.00 94.62 95 ARG A N 1
ATOM 754 C CA . ARG A 1 95 ? -4.773 -3.848 -3.899 1.00 94.62 95 ARG A CA 1
ATOM 755 C C . ARG A 1 95 ? -6.190 -3.428 -3.542 1.00 94.62 95 ARG A C 1
ATOM 757 O O . ARG A 1 95 ? -7.130 -4.183 -3.771 1.00 94.62 95 ARG A O 1
ATOM 764 N N . PHE A 1 96 ? -6.306 -2.241 -2.963 1.00 95.50 96 PHE A N 1
ATOM 765 C CA . PH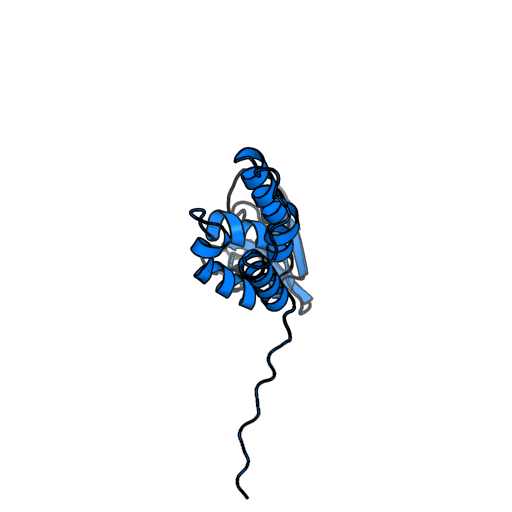E A 1 96 ? -7.534 -1.643 -2.484 1.00 95.50 96 PHE A CA 1
ATOM 766 C C . PHE A 1 96 ? -7.733 -0.341 -3.262 1.00 95.50 96 PHE A C 1
ATOM 768 O O . PHE A 1 96 ? -7.246 0.700 -2.830 1.00 95.50 96 PHE A O 1
ATOM 775 N N . PRO A 1 97 ? -8.409 -0.376 -4.426 1.00 92.88 97 PRO A N 1
ATOM 776 C CA . PRO A 1 97 ? -8.516 0.789 -5.304 1.00 92.88 97 PRO A CA 1
ATOM 777 C C . PRO A 1 97 ? -9.086 2.033 -4.616 1.00 92.88 97 PRO A C 1
ATOM 779 O O . PRO A 1 97 ? -8.692 3.137 -4.949 1.00 92.88 97 PRO A O 1
ATOM 782 N N . VAL A 1 98 ? -9.952 1.854 -3.614 1.00 93.31 98 VAL A N 1
ATOM 783 C CA . VAL A 1 98 ? -10.519 2.943 -2.800 1.00 93.31 98 VAL A CA 1
ATOM 784 C C . VAL A 1 98 ? -9.445 3.731 -2.038 1.00 93.31 98 VAL A C 1
ATOM 786 O O . VAL A 1 98 ? -9.605 4.923 -1.796 1.00 93.31 98 VAL A O 1
ATOM 789 N N . LEU A 1 99 ? -8.335 3.086 -1.667 1.00 93.38 99 LEU A N 1
ATOM 790 C CA . LEU A 1 99 ? -7.243 3.724 -0.936 1.00 93.38 99 LEU A CA 1
ATOM 791 C C . LEU A 1 99 ? -6.281 4.493 -1.836 1.00 93.38 99 LEU A C 1
ATOM 793 O O . LEU A 1 99 ? -5.383 5.117 -1.298 1.00 93.38 99 LEU A O 1
ATOM 797 N N . VAL A 1 100 ? -6.389 4.448 -3.162 1.00 92.38 100 VAL A N 1
ATOM 798 C CA . VAL A 1 100 ? -5.434 5.119 -4.058 1.00 92.38 100 VAL A CA 1
ATOM 799 C C . VAL A 1 100 ? -6.172 5.986 -5.071 1.00 92.38 100 VAL A C 1
ATOM 801 O O . VAL A 1 100 ? -7.269 5.655 -5.504 1.00 92.38 100 VAL A O 1
ATOM 804 N N . CYS A 1 101 ? -5.571 7.106 -5.462 1.00 84.31 101 CYS A N 1
ATOM 805 C CA . CYS A 1 101 ? -6.104 7.981 -6.503 1.00 84.31 101 CYS A CA 1
ATOM 806 C C . CYS A 1 101 ? -5.074 8.118 -7.626 1.00 84.31 101 CYS A C 1
ATOM 808 O O . CYS A 1 101 ? -3.879 8.220 -7.352 1.00 84.31 101 CYS A O 1
ATOM 810 N N . ASP A 1 102 ? -5.528 8.155 -8.881 1.00 74.50 102 ASP A N 1
ATOM 811 C CA . ASP A 1 102 ? -4.654 8.228 -10.062 1.00 74.50 102 ASP A CA 1
ATOM 812 C C . ASP A 1 102 ? -3.733 9.464 -10.052 1.00 74.50 102 ASP A C 1
ATOM 814 O O . ASP A 1 102 ? -2.632 9.429 -10.604 1.00 74.50 102 ASP A O 1
ATOM 818 N N . ASP A 1 103 ? -4.160 10.539 -9.382 1.00 77.31 103 ASP A N 1
ATOM 819 C CA . ASP A 1 103 ? -3.457 11.822 -9.345 1.00 77.31 103 ASP A CA 1
ATOM 820 C C . ASP A 1 103 ? -2.547 12.004 -8.112 1.00 77.31 103 ASP A C 1
ATOM 822 O O . ASP A 1 103 ? -1.845 13.017 -8.021 1.00 77.31 103 ASP A O 1
ATOM 826 N N . MET A 1 104 ? -2.534 11.061 -7.153 1.00 82.88 104 MET A N 1
ATOM 827 C CA . MET A 1 104 ? -1.785 11.210 -5.896 1.00 82.88 104 MET A CA 1
ATOM 828 C C . MET A 1 104 ? -0.990 9.950 -5.510 1.00 82.88 104 MET A C 1
ATOM 830 O O . MET A 1 104 ? -1.566 8.869 -5.413 1.00 82.88 104 MET A O 1
ATOM 834 N N . PRO A 1 105 ? 0.327 10.068 -5.238 1.00 87.12 105 PRO A N 1
ATOM 835 C CA . PRO A 1 105 ? 1.112 8.947 -4.733 1.00 87.12 105 PRO A CA 1
ATOM 836 C C . PRO A 1 105 ? 0.700 8.567 -3.305 1.00 87.12 105 PRO A C 1
ATOM 838 O O . PRO A 1 105 ? 0.469 9.440 -2.467 1.00 87.12 105 PRO A O 1
ATOM 841 N N . GLY A 1 106 ? 0.716 7.267 -3.014 1.00 88.56 106 GLY A N 1
ATOM 842 C CA . GLY A 1 106 ? 0.399 6.719 -1.699 1.00 88.56 106 GLY A CA 1
ATOM 843 C C . GLY A 1 106 ? -1.099 6.527 -1.454 1.00 88.56 106 GLY A C 1
ATOM 844 O O . GLY A 1 106 ? -1.887 6.391 -2.389 1.00 88.56 106 GLY A O 1
ATOM 845 N N . VAL A 1 107 ? -1.467 6.451 -0.173 1.00 92.06 107 VAL A N 1
ATOM 846 C CA . VAL A 1 107 ? -2.859 6.277 0.257 1.00 92.06 107 VAL A CA 1
ATOM 847 C C . VAL A 1 107 ? -3.606 7.610 0.186 1.00 92.06 107 VAL A C 1
ATOM 849 O O . VAL A 1 107 ? -3.064 8.651 0.549 1.00 92.06 107 VAL A O 1
ATOM 852 N N . ASN A 1 108 ? -4.859 7.578 -0.262 1.00 91.75 108 ASN A N 1
ATOM 853 C CA . ASN A 1 108 ? -5.785 8.691 -0.188 1.00 91.75 108 ASN A CA 1
ATOM 854 C C . ASN A 1 108 ? -6.317 8.833 1.245 1.00 91.75 108 ASN A C 1
ATOM 856 O O . ASN A 1 108 ? -7.204 8.097 1.666 1.00 91.75 108 ASN A O 1
ATOM 860 N N . GLU A 1 109 ? -5.768 9.799 1.975 1.00 92.38 109 GLU A N 1
ATOM 861 C CA . GLU A 1 109 ? -6.063 10.059 3.390 1.00 92.38 109 GLU A CA 1
ATOM 862 C C . GLU A 1 109 ? -7.279 10.995 3.587 1.00 92.38 109 GLU A C 1
ATOM 864 O O . GLU A 1 109 ? -7.597 11.363 4.716 1.00 92.38 109 GLU A O 1
ATOM 869 N N . THR A 1 110 ? -7.964 11.421 2.511 1.00 90.88 110 THR A N 1
ATOM 870 C CA . THR A 1 110 ? -9.041 12.432 2.599 1.00 90.88 110 THR A CA 1
ATOM 871 C C . THR A 1 110 ? -10.440 11.865 2.776 1.00 90.88 110 THR A C 1
ATOM 873 O O . THR A 1 110 ? -11.323 12.599 3.212 1.00 90.88 110 THR A O 1
ATOM 876 N N . ASN A 1 111 ? -10.661 10.597 2.426 1.00 90.69 111 ASN A N 1
ATOM 877 C CA . ASN A 1 111 ? -11.994 9.996 2.427 1.00 90.69 111 ASN A CA 1
ATOM 878 C C . ASN A 1 111 ? -12.100 8.963 3.554 1.00 90.69 111 ASN A C 1
ATOM 880 O O . ASN A 1 111 ? -11.162 8.182 3.749 1.00 90.69 111 ASN A O 1
ATOM 884 N N . PRO A 1 112 ? -13.220 8.926 4.297 1.00 94.50 112 PRO A N 1
ATOM 885 C CA . PRO A 1 112 ? -13.419 7.905 5.305 1.00 94.50 112 PRO A CA 1
ATOM 886 C C . PRO A 1 112 ? -13.636 6.547 4.632 1.00 94.50 112 PRO A C 1
ATOM 888 O O . PRO A 1 112 ? -14.326 6.418 3.618 1.00 94.50 112 PRO A O 1
ATOM 891 N N . VAL A 1 113 ? -13.055 5.510 5.221 1.00 96.12 113 VAL A N 1
ATOM 892 C CA . VAL A 1 113 ? -13.124 4.143 4.710 1.00 96.12 113 VAL A CA 1
ATOM 893 C C . VAL A 1 113 ? -13.543 3.173 5.800 1.00 96.12 113 VAL A C 1
ATOM 895 O O . VAL A 1 113 ? -13.367 3.424 6.993 1.00 96.12 113 VAL A O 1
ATOM 898 N N . ARG A 1 114 ? -14.070 2.027 5.380 1.00 96.69 114 ARG A N 1
ATOM 899 C CA . ARG A 1 114 ? -14.290 0.849 6.214 1.00 96.69 114 ARG A CA 1
ATOM 900 C C . ARG A 1 114 ? -13.338 -0.252 5.772 1.00 96.69 114 ARG A C 1
ATOM 902 O O . ARG A 1 114 ? -13.387 -0.699 4.629 1.00 96.69 114 ARG A O 1
ATOM 909 N N . LEU A 1 115 ? -12.499 -0.705 6.693 1.00 96.62 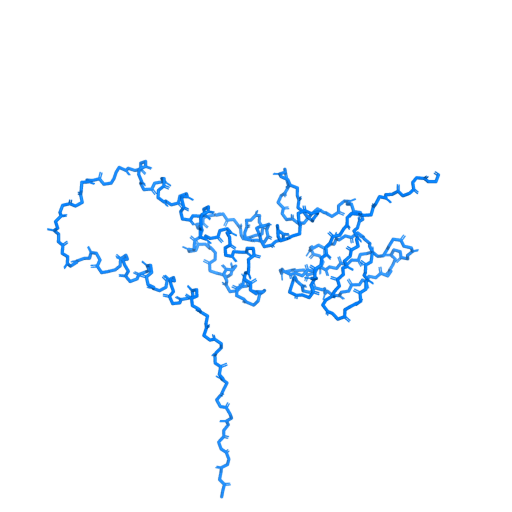115 LEU A N 1
ATOM 910 C CA . LEU A 1 115 ? -11.637 -1.868 6.535 1.00 96.62 115 LEU A CA 1
ATOM 911 C C . LEU A 1 115 ? -12.339 -3.099 7.101 1.00 96.62 115 LEU A C 1
ATOM 913 O O . LEU A 1 115 ? -12.854 -3.063 8.221 1.00 96.62 115 LEU A O 1
ATOM 917 N N . VAL A 1 116 ? -12.294 -4.201 6.361 1.00 97.50 116 VAL A N 1
ATOM 918 C CA . VAL A 1 116 ? -12.568 -5.541 6.888 1.00 97.50 116 VAL A CA 1
ATOM 919 C C . VAL A 1 116 ? -11.228 -6.240 7.050 1.00 97.50 116 VAL A C 1
ATOM 921 O O . VAL A 1 116 ? -10.475 -6.351 6.082 1.00 97.50 116 VAL A O 1
ATOM 924 N N . LEU A 1 117 ? -10.913 -6.687 8.262 1.00 97.50 117 LEU A N 1
ATOM 925 C CA . LEU A 1 117 ? -9.662 -7.372 8.572 1.00 97.50 117 LEU A CA 1
ATOM 926 C C . LEU A 1 117 ? -9.804 -8.891 8.421 1.00 97.50 117 LEU A C 1
ATOM 928 O O . LEU A 1 117 ? -10.907 -9.443 8.446 1.00 97.50 117 LEU A O 1
ATOM 932 N N . VAL A 1 118 ? -8.676 -9.587 8.272 1.00 97.00 118 VAL A N 1
ATOM 933 C CA . VAL A 1 118 ? -8.631 -11.053 8.107 1.00 97.00 118 VAL A CA 1
ATOM 934 C C . VAL A 1 118 ? -9.186 -11.830 9.305 1.00 97.00 118 VAL A C 1
ATOM 936 O O . VAL A 1 118 ? -9.627 -12.966 9.142 1.00 97.00 118 VAL A O 1
ATOM 939 N N . ASP A 1 119 ? -9.180 -11.237 10.499 1.00 95.50 119 ASP A N 1
ATOM 940 C CA . ASP A 1 119 ? -9.763 -11.810 11.718 1.00 95.50 119 ASP A CA 1
ATOM 941 C C . ASP A 1 119 ? -11.284 -11.573 11.835 1.00 95.50 119 ASP A C 1
ATOM 943 O O . ASP A 1 119 ? -11.924 -12.073 12.762 1.00 95.50 119 ASP A O 1
ATOM 947 N N . GLY A 1 120 ? -11.871 -10.850 10.876 1.00 95.69 120 GLY A N 1
ATOM 948 C CA . GLY A 1 120 ? -13.283 -10.482 10.833 1.00 95.69 120 GLY A CA 1
ATOM 949 C C . GLY A 1 120 ? -13.617 -9.162 11.531 1.00 95.69 120 GLY A C 1
ATOM 950 O O . GLY A 1 120 ? -14.776 -8.742 11.477 1.00 95.69 120 GLY A O 1
ATOM 951 N N . GLN A 1 121 ? -12.648 -8.490 12.162 1.00 95.25 121 GLN A N 1
ATOM 952 C CA . GLN A 1 121 ? -12.851 -7.164 12.735 1.00 95.25 121 GLN A CA 1
ATOM 953 C C . GLN A 1 121 ? -13.131 -6.138 11.628 1.00 95.25 121 GLN A C 1
ATOM 955 O O . GLN A 1 121 ? -12.584 -6.207 10.526 1.00 95.25 121 GLN A O 1
ATOM 960 N N . GLN A 1 122 ? -13.986 -5.164 11.937 1.00 95.94 122 GLN A N 1
ATOM 961 C CA . GLN A 1 122 ? -14.215 -4.003 11.085 1.00 95.94 122 GLN A CA 1
ATOM 962 C C . GLN A 1 122 ? -13.702 -2.746 11.769 1.00 95.94 122 GLN A C 1
ATOM 964 O O . GLN A 1 122 ? -13.928 -2.547 12.962 1.00 95.94 122 GLN A O 1
ATOM 969 N N . VAL A 1 123 ? -13.026 -1.906 10.995 1.00 94.75 123 VAL A N 1
ATOM 970 C CA . VAL A 1 123 ? -12.481 -0.625 11.445 1.00 94.75 123 VAL A CA 1
ATOM 971 C C . VAL A 1 123 ? -12.942 0.444 10.468 1.00 94.75 123 VAL A C 1
ATOM 973 O O . VAL A 1 123 ? -12.810 0.260 9.262 1.00 94.75 123 VAL A O 1
ATOM 976 N N . SER A 1 124 ? -13.487 1.547 10.966 1.00 95.12 124 SER A N 1
ATOM 977 C CA . SER A 1 124 ? -13.951 2.662 10.139 1.00 95.12 124 SER A CA 1
ATOM 978 C C . SER A 1 124 ? -13.285 3.963 10.548 1.00 95.12 124 SER A C 1
ATOM 980 O O . SER A 1 124 ? -13.104 4.209 11.738 1.00 95.12 124 SER A O 1
ATOM 982 N N . GLY A 1 125 ? -12.942 4.794 9.568 1.00 95.06 125 GLY A N 1
ATOM 983 C CA . GLY A 1 125 ? -12.339 6.091 9.832 1.00 95.06 125 GLY A CA 1
ATOM 984 C C . GLY A 1 125 ? -11.523 6.643 8.670 1.00 95.06 125 GLY A C 1
ATOM 985 O O . GLY A 1 125 ? -11.565 6.110 7.562 1.00 95.06 125 GLY A O 1
ATOM 986 N N . TYR A 1 126 ? -10.758 7.698 8.932 1.00 95.50 126 TYR A N 1
ATOM 987 C CA . TYR A 1 126 ? -9.844 8.285 7.953 1.00 95.50 126 TYR A CA 1
ATOM 988 C C . TYR A 1 126 ? -8.510 7.525 7.950 1.00 95.50 126 TYR A C 1
ATOM 990 O O . TYR A 1 126 ? -7.896 7.379 9.013 1.00 95.50 126 TYR A O 1
ATOM 998 N N . PRO A 1 127 ? -8.062 7.010 6.793 1.00 95.50 127 PRO A N 1
ATOM 999 C CA . PRO A 1 127 ? -6.811 6.273 6.696 1.00 95.50 127 PRO A CA 1
ATOM 1000 C C . PRO A 1 127 ? -5.614 7.236 6.783 1.00 95.50 127 PRO A C 1
ATOM 1002 O O . PRO A 1 127 ? -5.613 8.283 6.149 1.00 95.50 127 PRO A O 1
ATOM 1005 N N . ASP A 1 128 ? -4.584 6.867 7.541 1.00 94.19 128 ASP A N 1
ATOM 1006 C CA . ASP A 1 128 ? -3.315 7.591 7.683 1.00 94.19 128 ASP A CA 1
ATOM 1007 C C . ASP A 1 128 ? -2.150 6.599 7.512 1.00 94.19 128 ASP A C 1
ATOM 1009 O O . ASP A 1 128 ? -1.799 5.820 8.412 1.00 94.19 128 ASP A O 1
ATOM 1013 N N . ALA A 1 129 ? -1.564 6.584 6.313 1.00 91.94 129 ALA A N 1
ATOM 1014 C CA . ALA A 1 129 ? -0.442 5.702 5.993 1.00 91.94 129 ALA A CA 1
ATOM 1015 C C . ALA A 1 129 ? 0.876 6.251 6.549 1.00 91.94 129 ALA A C 1
ATOM 1017 O O . ALA A 1 129 ? 1.775 5.488 6.917 1.00 91.94 129 ALA A O 1
ATOM 1018 N N . ARG A 1 130 ? 0.982 7.577 6.679 1.00 89.12 130 ARG A N 1
ATOM 1019 C CA . ARG A 1 130 ? 2.175 8.257 7.199 1.00 89.12 130 ARG A CA 1
ATOM 1020 C C . ARG A 1 130 ? 2.413 7.920 8.666 1.00 89.12 130 ARG A C 1
ATOM 1022 O O . ARG A 1 130 ? 3.558 7.693 9.058 1.00 89.12 130 ARG A O 1
ATOM 1029 N N . ALA A 1 131 ? 1.350 7.844 9.464 1.00 91.75 131 ALA A N 1
ATOM 1030 C CA . ALA A 1 131 ? 1.411 7.457 10.869 1.00 91.75 131 ALA A CA 1
ATOM 1031 C C . ALA A 1 131 ? 1.704 5.959 11.062 1.00 91.75 131 ALA A C 1
ATOM 1033 O O . ALA A 1 131 ? 2.361 5.579 12.034 1.00 91.75 131 ALA A O 1
ATOM 1034 N N . GLY A 1 132 ? 1.247 5.100 10.143 1.00 89.81 132 GLY A N 1
ATOM 1035 C CA . GLY A 1 132 ? 1.474 3.650 10.203 1.00 89.81 132 GLY A CA 1
ATOM 1036 C C . GLY A 1 132 ? 2.876 3.216 9.765 1.00 89.81 132 GLY A C 1
ATOM 1037 O O . GLY A 1 132 ? 3.416 2.223 10.276 1.00 89.81 132 GLY A O 1
ATOM 1038 N N . GLY A 1 133 ? 3.476 3.964 8.839 1.00 91.00 133 GLY A N 1
ATOM 1039 C CA . GLY A 1 133 ? 4.742 3.631 8.198 1.00 91.00 133 GLY A CA 1
ATOM 1040 C C . GLY A 1 133 ? 4.600 2.592 7.074 1.00 91.00 133 GLY A C 1
ATOM 1041 O O . GLY A 1 133 ? 3.494 2.216 6.688 1.00 91.00 133 GLY A O 1
ATOM 1042 N N . PRO A 1 134 ? 5.723 2.074 6.541 1.00 92.19 134 PRO A N 1
ATOM 1043 C CA . PRO A 1 134 ? 5.723 1.280 5.312 1.00 92.19 134 PRO A CA 1
ATOM 1044 C C . PRO A 1 134 ? 4.814 0.042 5.370 1.00 92.19 134 PRO A C 1
ATOM 1046 O O . PRO A 1 134 ? 4.980 -0.844 6.228 1.00 92.19 134 PRO A O 1
ATOM 1049 N N . GLY A 1 135 ? 3.856 -0.011 4.439 1.00 94.25 135 GLY A N 1
ATOM 1050 C CA . GLY A 1 135 ? 2.871 -1.086 4.296 1.00 94.25 135 GLY A CA 1
ATOM 1051 C C . GLY A 1 135 ? 1.923 -1.234 5.485 1.00 94.25 135 GLY A C 1
ATOM 1052 O O . GLY A 1 135 ? 1.431 -2.335 5.728 1.00 94.25 135 GLY A O 1
ATOM 1053 N N . ARG A 1 136 ? 1.739 -0.173 6.273 1.00 97.00 136 ARG A N 1
ATOM 1054 C CA . ARG A 1 136 ? 0.847 -0.136 7.431 1.00 97.00 136 ARG A CA 1
ATOM 1055 C C . ARG A 1 136 ? -0.042 1.092 7.387 1.00 97.00 136 ARG A C 1
ATOM 1057 O O . ARG A 1 136 ? 0.312 2.102 6.793 1.00 97.00 136 ARG A O 1
ATOM 1064 N N . LEU A 1 137 ? -1.171 0.988 8.066 1.00 95.44 137 LEU A N 1
ATOM 1065 C CA . LEU A 1 137 ? -2.180 2.024 8.113 1.00 95.44 137 LEU A CA 1
ATOM 1066 C C . LEU A 1 137 ? -2.635 2.247 9.551 1.00 95.44 137 LEU A C 1
ATOM 1068 O O . LEU A 1 137 ? -2.919 1.290 10.269 1.00 95.44 137 LEU A O 1
ATOM 1072 N N . VAL A 1 138 ? -2.700 3.502 9.973 1.00 96.88 138 VAL A N 1
ATOM 1073 C CA . VAL A 1 138 ? -3.486 3.899 11.143 1.00 96.88 138 VAL A CA 1
ATOM 1074 C C . VAL A 1 138 ? -4.830 4.401 10.630 1.00 96.88 138 VAL A C 1
ATOM 1076 O O . VAL A 1 138 ? -4.886 5.027 9.579 1.00 96.88 138 VAL A O 1
ATOM 1079 N N . VAL A 1 139 ? -5.917 4.112 11.337 1.00 96.31 139 VAL A N 1
ATOM 1080 C CA . VAL A 1 139 ? -7.244 4.642 11.004 1.00 96.31 139 VAL A CA 1
ATOM 1081 C C . VAL A 1 139 ? -7.719 5.527 12.143 1.00 96.31 139 VAL A C 1
ATOM 1083 O O . VAL A 1 139 ? -7.800 5.073 13.282 1.00 96.31 139 VAL A O 1
ATOM 1086 N N . ILE A 1 140 ? -8.008 6.787 11.838 1.00 95.31 140 ILE A N 1
ATOM 1087 C CA . ILE A 1 140 ? -8.533 7.768 12.791 1.00 95.31 140 ILE A CA 1
ATOM 1088 C C . ILE A 1 140 ? -10.051 7.626 12.821 1.00 95.31 140 ILE A C 1
ATOM 1090 O O . ILE A 1 140 ? -10.694 7.789 11.784 1.00 95.31 140 ILE A O 1
ATOM 1094 N N . ASP A 1 141 ? -10.617 7.303 13.981 1.00 92.88 141 ASP A N 1
ATOM 1095 C CA . ASP A 1 141 ? -12.042 7.006 14.112 1.00 92.88 141 ASP A CA 1
ATOM 1096 C C . ASP A 1 141 ? -12.913 8.233 13.771 1.00 92.88 141 ASP A C 1
ATOM 1098 O O . ASP A 1 141 ? -12.593 9.370 14.123 1.00 92.88 141 ASP A O 1
ATOM 1102 N N . THR A 1 142 ? -14.013 8.014 13.048 1.00 86.88 142 THR A N 1
ATOM 1103 C CA . THR A 1 142 ? -14.948 9.083 12.656 1.00 86.88 142 THR A CA 1
ATOM 1104 C C . THR A 1 142 ? -15.848 9.545 13.799 1.00 86.88 142 THR A C 1
ATOM 1106 O O . THR A 1 142 ? -16.262 10.703 13.814 1.00 86.88 142 THR A O 1
ATOM 1109 N N . GLU A 1 143 ? -16.185 8.656 14.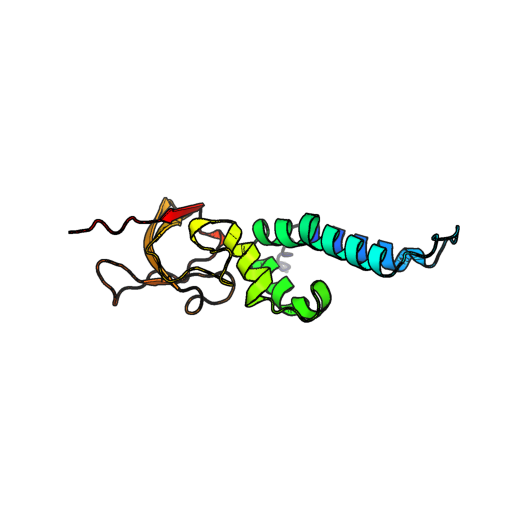735 1.00 86.94 143 GLU A N 1
ATOM 1110 C CA . GLU A 1 143 ? -17.072 8.951 15.866 1.00 86.94 143 GLU A CA 1
ATOM 1111 C C . GLU A 1 143 ? -16.289 9.481 17.077 1.00 86.94 143 GLU A C 1
ATOM 1113 O O . GLU A 1 143 ? -16.794 10.335 17.809 1.00 86.94 143 GLU A O 1
ATOM 1118 N N . ASP A 1 144 ? -15.045 9.026 17.258 1.00 89.38 144 ASP A N 1
ATOM 1119 C CA . ASP A 1 144 ? -14.133 9.478 18.316 1.00 89.38 144 ASP A CA 1
ATOM 1120 C C . ASP A 1 144 ? -12.749 9.840 17.737 1.00 89.38 144 ASP A C 1
ATOM 1122 O O . ASP A 1 144 ? -11.825 9.042 17.823 1.00 89.38 144 ASP A O 1
ATOM 1126 N N . PRO A 1 145 ? -12.548 11.043 17.161 1.00 82.50 145 PRO A N 1
ATOM 1127 C CA . PRO A 1 145 ? -11.294 11.416 16.484 1.00 82.50 145 PRO A CA 1
ATOM 1128 C C . PRO A 1 145 ? -9.991 11.272 17.302 1.00 82.50 145 PRO A C 1
ATOM 1130 O O . PRO A 1 145 ? -8.930 11.064 16.711 1.00 82.50 145 PRO A O 1
ATOM 1133 N N . PRO A 1 146 ? -9.996 11.405 18.645 1.00 89.31 146 PRO A N 1
ATOM 1134 C CA . PRO A 1 146 ? -8.856 11.030 19.484 1.00 89.31 146 PRO A CA 1
ATOM 1135 C C . PRO A 1 146 ? -8.508 9.534 19.472 1.00 89.31 146 PRO A C 1
ATOM 1137 O O . PRO A 1 146 ? -7.365 9.179 19.773 1.00 89.31 146 PRO A O 1
ATOM 1140 N N . ALA A 1 147 ? -9.470 8.661 19.174 1.00 92.31 147 ALA A N 1
ATOM 1141 C CA . ALA A 1 147 ? -9.264 7.231 19.042 1.00 92.31 147 ALA A CA 1
ATOM 1142 C C . ALA A 1 147 ? -8.668 6.894 17.672 1.00 92.31 147 ALA A C 1
ATOM 1144 O O . ALA A 1 147 ? -9.112 7.349 16.616 1.00 92.31 147 ALA A O 1
ATOM 1145 N N . THR A 1 148 ? -7.639 6.054 17.700 1.00 94.69 148 THR A N 1
ATOM 1146 C CA . THR A 1 148 ? -6.986 5.539 16.502 1.00 94.69 148 THR A CA 1
ATOM 1147 C C . THR A 1 148 ? -6.899 4.025 16.564 1.00 94.69 148 THR A C 1
ATOM 1149 O O . THR A 1 148 ? -6.703 3.427 17.625 1.00 94.69 148 THR A O 1
ATOM 1152 N N . HIS A 1 149 ? -7.037 3.399 15.402 1.00 94.00 149 HIS A N 1
ATOM 1153 C CA . HIS A 1 149 ? -6.939 1.959 15.221 1.00 94.00 149 HIS A CA 1
ATOM 1154 C C . HIS A 1 149 ? -5.658 1.629 14.459 1.00 94.00 149 HIS A C 1
ATOM 1156 O O . HIS A 1 149 ? -5.344 2.263 13.452 1.00 94.00 149 HIS A O 1
ATOM 1162 N N . GLY A 1 150 ? -4.925 0.617 14.921 1.00 91.31 150 GLY A N 1
ATOM 1163 C CA . GLY A 1 150 ? -3.704 0.141 14.271 1.00 91.31 150 GLY A CA 1
ATOM 1164 C C . GLY A 1 150 ? -2.416 0.412 15.055 1.00 91.31 150 GLY A C 1
ATOM 1165 O O . GLY A 1 150 ? -2.460 0.658 16.262 1.00 91.31 150 GLY A O 1
ATOM 1166 N N . PRO A 1 151 ? -1.245 0.316 14.398 1.00 95.81 151 PRO A N 1
ATOM 1167 C CA . PRO A 1 151 ? -1.055 0.179 12.950 1.00 95.81 151 PRO A CA 1
ATOM 1168 C C . PRO A 1 151 ? -1.476 -1.196 12.403 1.00 95.81 151 PRO A C 1
ATOM 1170 O O . PRO A 1 151 ? -1.044 -2.226 12.911 1.00 95.81 151 PRO A O 1
ATOM 1173 N N . ILE A 1 152 ? -2.271 -1.192 11.334 1.00 97.38 152 ILE A N 1
ATOM 1174 C CA . ILE A 1 152 ? -2.795 -2.364 10.621 1.00 97.38 152 ILE A CA 1
ATOM 1175 C C . ILE A 1 152 ? -1.894 -2.642 9.413 1.00 97.38 152 ILE A C 1
ATOM 1177 O O . ILE A 1 152 ? -1.652 -1.746 8.605 1.00 97.38 152 ILE A O 1
ATOM 1181 N N . SER A 1 153 ? -1.367 -3.856 9.271 1.00 97.44 153 SER A N 1
ATOM 1182 C CA . SER A 1 153 ? -0.586 -4.266 8.097 1.00 97.44 153 SER A CA 1
ATOM 1183 C C . SER A 1 153 ? -1.463 -4.373 6.850 1.00 97.44 153 SER A C 1
ATOM 1185 O O . SER A 1 153 ? -2.592 -4.848 6.921 1.00 97.44 153 SER A O 1
ATOM 1187 N N . ILE A 1 154 ? -0.911 -4.055 5.676 1.00 97.00 154 ILE A N 1
ATOM 1188 C CA . ILE A 1 154 ? -1.571 -4.299 4.380 1.00 97.00 154 ILE A CA 1
ATOM 1189 C C . ILE A 1 154 ? -1.971 -5.773 4.179 1.00 97.00 154 ILE A C 1
ATOM 1191 O O . ILE A 1 154 ? -2.923 -6.060 3.462 1.00 97.00 154 ILE A O 1
ATOM 1195 N N . ASP A 1 155 ? -1.264 -6.700 4.833 1.00 97.69 155 ASP A N 1
ATOM 1196 C CA . ASP A 1 155 ? -1.556 -8.140 4.789 1.00 97.69 155 ASP A CA 1
ATOM 1197 C C . ASP A 1 155 ? -2.710 -8.551 5.729 1.00 97.69 155 ASP A C 1
ATOM 1199 O O . ASP A 1 155 ? -3.230 -9.658 5.616 1.00 97.69 155 ASP A O 1
ATOM 1203 N N . GLU A 1 156 ? -3.099 -7.684 6.670 1.00 97.62 156 GLU A N 1
ATOM 1204 C CA . GLU A 1 156 ? -4.209 -7.917 7.607 1.00 97.62 156 GLU A CA 1
ATOM 1205 C C . GLU A 1 156 ? -5.550 -7.417 7.055 1.00 97.62 156 GLU A C 1
ATOM 1207 O O . GLU A 1 156 ? -6.596 -7.717 7.627 1.00 97.62 156 GLU A O 1
ATOM 1212 N N . ILE A 1 157 ? -5.538 -6.677 5.943 1.00 97.56 157 ILE A N 1
ATOM 1213 C CA . ILE A 1 157 ? -6.733 -6.109 5.320 1.00 97.56 157 ILE A CA 1
ATOM 1214 C C . ILE A 1 157 ? -7.274 -7.097 4.284 1.00 97.56 157 ILE A C 1
ATOM 1216 O O . ILE A 1 157 ? -6.570 -7.511 3.364 1.00 97.56 157 ILE A O 1
ATOM 1220 N N . LEU A 1 158 ? -8.547 -7.452 4.423 1.00 97.19 158 LEU A N 1
ATOM 1221 C CA . LEU A 1 158 ? -9.272 -8.299 3.483 1.00 97.19 158 LEU A CA 1
ATOM 1222 C C . LEU A 1 158 ? -9.954 -7.470 2.388 1.00 97.19 158 LEU A C 1
ATOM 1224 O O . LEU A 1 158 ? -9.872 -7.814 1.209 1.00 97.19 158 LEU A O 1
ATOM 1228 N N . SER A 1 159 ? -10.623 -6.380 2.766 1.00 96.62 159 SER A N 1
ATOM 1229 C CA . SER A 1 159 ? -11.283 -5.463 1.833 1.00 96.62 159 SER A CA 1
ATOM 1230 C C . SER A 1 159 ? -11.371 -4.047 2.398 1.00 96.62 159 SER A C 1
ATOM 1232 O O . SER A 1 159 ? -11.289 -3.841 3.611 1.00 96.62 159 SER A O 1
ATOM 1234 N N . VAL A 1 160 ? -11.542 -3.077 1.497 1.00 96.75 160 VAL A N 1
ATOM 1235 C CA . VAL A 1 160 ? -11.743 -1.663 1.827 1.00 96.75 160 VAL A CA 1
ATOM 1236 C C . VAL A 1 160 ? -12.914 -1.123 1.029 1.00 96.75 160 VAL A C 1
ATOM 1238 O O . VAL A 1 160 ? -12.979 -1.319 -0.185 1.00 96.75 160 VAL A O 1
ATOM 1241 N N . GLU A 1 161 ? -13.810 -0.432 1.718 1.00 95.62 161 GLU A N 1
ATOM 1242 C CA . GLU A 1 161 ? -14.984 0.220 1.147 1.00 95.62 161 GLU A CA 1
ATOM 1243 C C . GLU A 1 161 ? -14.964 1.705 1.507 1.00 95.62 161 GLU A C 1
ATOM 1245 O O . GLU A 1 161 ? -14.553 2.074 2.609 1.00 95.62 161 GLU A O 1
ATOM 1250 N N . GLU A 1 162 ? -15.395 2.561 0.582 1.00 93.00 162 GLU A N 1
ATOM 1251 C CA . GLU A 1 162 ? -15.589 3.981 0.868 1.00 93.00 162 GLU A CA 1
ATOM 1252 C C . GLU A 1 162 ? -16.840 4.144 1.730 1.00 93.00 162 GLU A C 1
ATOM 1254 O O . GLU A 1 162 ? -17.875 3.524 1.470 1.00 93.00 162 GLU A O 1
ATOM 1259 N N . LEU A 1 163 ? -16.744 4.961 2.774 1.00 89.94 163 LEU A N 1
ATOM 1260 C CA . LEU A 1 163 ? -17.911 5.360 3.542 1.00 89.94 163 LEU A CA 1
ATOM 1261 C C . LEU A 1 163 ? -18.458 6.634 2.913 1.00 89.94 163 LEU A C 1
ATOM 1263 O O . LEU A 1 163 ? -17.816 7.679 2.962 1.00 89.94 163 LEU A O 1
ATOM 1267 N N . GLU A 1 164 ? -19.651 6.559 2.325 1.00 78.00 164 GLU A N 1
ATOM 1268 C CA . GLU A 1 164 ? -20.365 7.775 1.946 1.00 78.00 164 GLU A CA 1
ATOM 1269 C C . GLU A 1 164 ? -20.606 8.596 3.219 1.00 78.00 164 GLU A C 1
ATOM 1271 O O . GLU A 1 164 ? -21.218 8.107 4.178 1.00 78.00 164 GLU A O 1
ATOM 1276 N N . GLU A 1 165 ? -20.117 9.840 3.242 1.00 62.50 165 GLU A N 1
ATOM 1277 C CA . GLU A 1 165 ? -20.513 10.806 4.261 1.00 62.50 165 GLU A CA 1
ATOM 1278 C C . GLU A 1 165 ? -22.033 10.919 4.184 1.00 62.50 165 GLU A C 1
ATOM 1280 O O . GLU A 1 165 ? -22.593 11.494 3.249 1.00 62.50 165 GLU A O 1
ATOM 1285 N N . THR A 1 166 ? -22.726 10.299 5.139 1.00 52.41 166 THR A N 1
ATOM 1286 C CA . THR A 1 166 ? -24.174 10.420 5.233 1.00 52.41 166 THR A CA 1
ATOM 1287 C C . THR A 1 166 ? -24.445 11.863 5.633 1.00 52.41 166 THR A C 1
ATOM 1289 O O . THR A 1 166 ? -24.394 12.205 6.812 1.00 52.41 166 THR A O 1
ATOM 1292 N N . GLY A 1 167 ? -24.642 12.721 4.630 1.00 48.09 167 GLY A N 1
ATOM 1293 C CA . GLY A 1 167 ? -24.979 14.123 4.805 1.00 48.09 167 GLY A CA 1
ATOM 1294 C C . GLY A 1 167 ? -26.226 14.235 5.672 1.00 48.09 167 GLY A C 1
ATOM 1295 O O . GLY A 1 167 ? -27.316 13.842 5.249 1.00 48.09 167 GLY A O 1
ATOM 1296 N N . ALA A 1 168 ? -26.032 14.723 6.894 1.00 34.53 168 ALA A N 1
ATOM 1297 C CA . ALA A 1 168 ? -27.089 15.178 7.785 1.00 34.53 168 ALA A CA 1
ATOM 1298 C C . ALA A 1 168 ? -27.464 16.630 7.462 1.00 34.53 168 ALA A C 1
ATOM 1300 O O . ALA A 1 168 ? -26.546 17.425 7.152 1.00 34.53 168 ALA A O 1
#

Secondary structure (DSSP, 8-state):
-PPPPP-------HHHHHHHHHHHHHHHTTS--S------HHHHHHHHHHHIIIIIHHHHHHS-HHHHHHHHHTHHHHH-SS-TIIIIIHHHHTTSGGG-BTTBSS---SS-EEEEETTS-EEEEEEEHHHH-TTEEEEEESS-TT-EEEEEETTTEEEEEE------

Sequence (168 aa):
MRVGPPTTGTPDCPFWDRLHDVRQLVQGLVGNQRISVMATFDQLVASRRRWIDQELAPWCRAAARADLVKAADEWLDIAGKVDAESTLWTWAWSRFPVLVCDDMPGVNETNPVRLVLVDGQQVSGYPDARAGGPGRLVVIDTEDPPATHGPISIDEILSVEELEETGA

Radius of gyration: 20.82 Å; chains: 1; bounding box: 56×50×59 Å

Foldseek 3Di:
DDDDDDDDDDPPDCVVVVVVVVVVVVVVVVPDDPDPPPCDPVNVVVVLVCCCVPPVLVCLCPDFLVVLVVCQVCVCVVPNPDHCQQGSQQSNCVVAVQQHDPVDGHGDQPFWKWFQFPVRDIDIAGWDDPVLDRQFTKGQHPVHRVDIDDSDGVNGTPYMDTDDPPDD

pLDDT: mean 80.74, std 20.91, range [32.66, 97.69]